Protein AF-A0A7K7I7A0-F1 (afdb_monomer_lite)

Radius of gyration: 14.05 Å; chains: 1; bounding box: 26×17×47 Å

Foldseek 3Di:
DDKDWDWDADPVPRFIDTDDIPQDPVPPLVVLRVVARVVNVVVSVVSSVVVVVVVVVVVVVVVVVD

Sequence (66 aa):
DSFQLELQGSREFRELRIRRHSVPPFIPLQGLARQFLPGKLREFLELLLQHLNAFVARREQLRLLQ

Organism: Loxia curvirostra (NCBI:txid64802)

InterPro domains:
  IPR018464 Centromere protein O [PF09496] (12-66)
  IPR018464 Centromere protein O [PTHR14582] (2-66)

Secondary structure (DSSP, 8-state):
----EEEEE-TTT--EEEEEE---TTS-HHHHHHHHTTT-HHHHHHHHHHHHHHHHHHHHHHHHT-

pLDDT: mean 91.39, std 7.13, range [64.44, 96.88]

Structure (mmCIF, N/CA/C/O backbone):
data_AF-A0A7K7I7A0-F1
#
_entry.id   AF-A0A7K7I7A0-F1
#
loop_
_atom_site.group_PDB
_atom_site.id
_atom_site.type_symbol
_atom_site.label_atom_id
_atom_site.label_alt_id
_atom_site.label_comp_id
_atom_site.label_asym_id
_atom_site.label_entity_id
_atom_site.label_seq_id
_atom_site.pdbx_PDB_ins_code
_atom_site.Cartn_x
_atom_site.Cartn_y
_atom_site.Cartn_z
_atom_site.occupancy
_atom_site.B_iso_or_equiv
_atom_site.auth_seq_id
_atom_site.auth_comp_id
_atom_site.auth_asym_id
_atom_site.auth_atom_id
_atom_site.pdbx_PDB_model_num
ATOM 1 N N . ASP A 1 1 ? 6.686 8.029 -10.680 1.00 74.69 1 ASP A N 1
ATOM 2 C CA . ASP A 1 1 ? 5.227 8.200 -10.473 1.00 74.69 1 ASP A CA 1
ATOM 3 C C . ASP A 1 1 ? 4.935 8.381 -9.007 1.00 74.69 1 ASP A C 1
ATOM 5 O O . ASP A 1 1 ? 5.719 7.908 -8.191 1.00 74.69 1 ASP A O 1
ATOM 9 N N . SER A 1 2 ? 3.802 9.001 -8.686 1.00 86.31 2 SER A N 1
ATOM 10 C CA . SER A 1 2 ? 3.348 9.173 -7.306 1.00 86.31 2 SER A CA 1
ATOM 11 C C . SER A 1 2 ? 1.967 8.548 -7.132 1.00 86.31 2 SER A C 1
ATOM 13 O O . SER A 1 2 ? 1.061 8.807 -7.923 1.00 86.31 2 SER A O 1
ATOM 15 N N . PHE A 1 3 ? 1.800 7.752 -6.075 1.00 93.25 3 PHE A N 1
ATOM 16 C CA . PHE A 1 3 ? 0.519 7.174 -5.669 1.00 93.25 3 PHE A CA 1
ATOM 17 C C . PHE A 1 3 ? 0.094 7.762 -4.326 1.00 93.25 3 PHE A C 1
ATOM 19 O O . PHE A 1 3 ? 0.926 7.977 -3.448 1.00 93.25 3 PHE A O 1
ATOM 26 N N . GLN A 1 4 ? -1.198 8.033 -4.177 1.00 94.88 4 GLN A N 1
ATOM 27 C CA . GLN A 1 4 ? -1.776 8.645 -2.988 1.00 94.88 4 GLN A CA 1
ATOM 28 C C . GLN A 1 4 ? -2.516 7.588 -2.173 1.00 94.88 4 GLN A C 1
ATOM 30 O O . GLN A 1 4 ? -3.232 6.753 -2.733 1.00 94.88 4 GLN A O 1
ATOM 35 N N . LEU A 1 5 ? -2.361 7.650 -0.854 1.00 95.81 5 LEU A N 1
ATOM 36 C CA . LEU A 1 5 ? -3.071 6.821 0.110 1.00 95.81 5 LEU A CA 1
ATOM 37 C C . LEU A 1 5 ? -3.483 7.700 1.291 1.00 95.81 5 LEU A C 1
ATOM 39 O O . LEU A 1 5 ? -2.642 8.226 2.015 1.00 95.81 5 LEU A O 1
ATOM 43 N N . GLU A 1 6 ? -4.786 7.828 1.497 1.00 95.44 6 GLU A N 1
ATOM 44 C CA . GLU A 1 6 ? -5.364 8.533 2.631 1.00 95.44 6 GLU A CA 1
ATOM 45 C C . GLU A 1 6 ? -5.913 7.512 3.631 1.00 95.44 6 GLU A C 1
ATOM 47 O O . GLU A 1 6 ? -6.813 6.729 3.307 1.00 95.44 6 GLU A O 1
ATOM 52 N N . LEU A 1 7 ? -5.393 7.544 4.859 1.00 92.75 7 LEU A N 1
ATOM 53 C CA . LEU A 1 7 ? -5.885 6.741 5.976 1.00 92.75 7 LEU A CA 1
ATOM 54 C C . LEU A 1 7 ? -6.727 7.605 6.917 1.00 92.75 7 LEU A C 1
ATOM 56 O O . LEU A 1 7 ? -6.400 8.759 7.192 1.00 92.75 7 LEU A O 1
ATOM 60 N N . GLN A 1 8 ? -7.805 7.028 7.433 1.00 92.12 8 GLN A N 1
ATOM 61 C CA . GLN A 1 8 ? -8.646 7.617 8.464 1.00 92.12 8 GLN A CA 1
ATOM 62 C C . GLN A 1 8 ? -8.625 6.721 9.700 1.00 92.12 8 GLN A C 1
ATOM 64 O O . GLN A 1 8 ? -8.897 5.526 9.608 1.00 92.12 8 GLN A O 1
ATOM 69 N N . GLY A 1 9 ? -8.305 7.307 10.853 1.00 88.00 9 GLY A N 1
ATOM 70 C CA . GLY A 1 9 ? -8.380 6.630 12.144 1.00 88.00 9 GLY A CA 1
ATOM 71 C C . GLY A 1 9 ? -9.701 6.910 12.856 1.00 88.00 9 GLY A C 1
ATOM 72 O O . GLY A 1 9 ? -10.173 8.048 12.846 1.00 88.00 9 GLY A O 1
ATOM 73 N N . SER A 1 10 ? -10.269 5.898 13.514 1.00 82.25 10 SER A N 1
ATOM 74 C CA . SER A 1 10 ? -11.310 6.101 14.529 1.00 82.25 10 SER A CA 1
ATOM 75 C C . SER A 1 10 ? -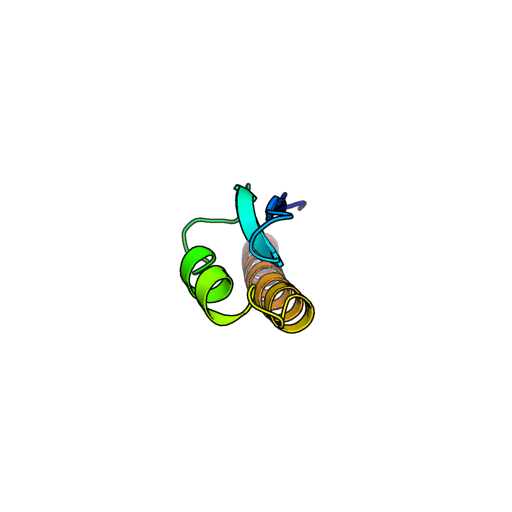10.684 6.129 15.923 1.00 82.25 10 SER A C 1
ATOM 77 O O . SER A 1 10 ? -9.961 5.205 16.301 1.00 82.25 10 SER A O 1
ATOM 79 N N . ARG A 1 11 ? -10.973 7.178 16.707 1.00 73.19 11 ARG A N 1
ATOM 80 C CA . ARG A 1 11 ? -10.516 7.288 18.106 1.00 73.19 11 ARG A CA 1
ATOM 81 C C . ARG A 1 11 ? -11.154 6.238 19.016 1.00 73.19 11 ARG A C 1
ATOM 83 O O . ARG A 1 11 ? -10.536 5.847 19.997 1.00 73.19 11 ARG A O 1
ATOM 90 N N . GLU A 1 12 ? -12.354 5.788 18.672 1.00 73.56 12 GLU A N 1
ATOM 91 C CA . GLU A 1 12 ? -13.152 4.861 19.476 1.00 73.56 12 GLU A CA 1
ATOM 92 C C . GLU A 1 12 ? -12.660 3.412 19.344 1.00 73.56 12 GLU A C 1
ATOM 94 O O . GLU A 1 12 ? -12.591 2.692 20.332 1.00 73.56 12 GLU A O 1
ATOM 99 N N . PHE A 1 13 ?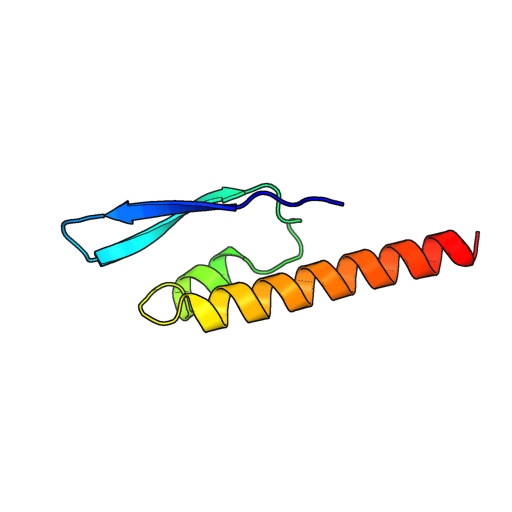 -12.213 3.016 18.146 1.00 65.94 13 PHE A N 1
ATOM 100 C CA . PHE A 1 13 ? -11.816 1.630 17.856 1.00 65.94 13 PHE A CA 1
ATOM 101 C C . PHE A 1 13 ? -10.309 1.438 17.635 1.00 65.94 13 PHE A C 1
ATOM 103 O O . PHE A 1 13 ? -9.860 0.315 17.439 1.00 65.94 13 PHE A O 1
ATOM 110 N N . ARG A 1 14 ? -9.506 2.517 17.639 1.00 74.50 14 ARG A N 1
ATOM 111 C CA . ARG A 1 14 ? -8.076 2.499 17.244 1.00 74.50 14 ARG A CA 1
ATOM 112 C C . ARG A 1 14 ? -7.823 1.792 15.903 1.00 74.50 14 ARG A C 1
ATOM 114 O O . ARG A 1 14 ? -6.738 1.276 15.650 1.00 74.50 14 ARG A O 1
ATOM 121 N N . GLU A 1 15 ? -8.821 1.800 15.029 1.00 84.19 15 GLU A N 1
ATOM 122 C CA . GLU A 1 15 ? -8.756 1.194 13.707 1.00 84.19 15 GLU A CA 1
ATOM 123 C C . GLU A 1 15 ? -8.372 2.240 12.666 1.00 84.19 15 GLU A C 1
ATOM 125 O O . GLU A 1 15 ? -8.926 3.344 12.641 1.00 84.19 15 GLU A O 1
ATOM 130 N N . LEU A 1 16 ? -7.454 1.864 11.776 1.00 89.56 16 LEU A N 1
ATOM 131 C CA . LEU A 1 16 ? -7.150 2.602 10.557 1.00 89.56 16 LEU A CA 1
ATOM 132 C C . LEU A 1 16 ? -7.953 2.011 9.399 1.00 89.56 16 LEU A C 1
ATOM 134 O O . LEU A 1 16 ? -7.971 0.798 9.199 1.00 89.56 16 LEU A O 1
ATOM 138 N N . ARG A 1 17 ? -8.590 2.875 8.610 1.00 90.94 17 ARG A N 1
ATOM 139 C CA . ARG A 1 17 ? -9.326 2.509 7.396 1.00 90.94 17 ARG A CA 1
ATOM 140 C C . ARG A 1 17 ? -8.844 3.343 6.221 1.00 90.94 17 ARG A C 1
ATOM 142 O O . ARG A 1 17 ? -8.414 4.483 6.388 1.00 90.94 17 ARG A O 1
ATOM 149 N N . ILE A 1 18 ? -8.925 2.779 5.023 1.00 94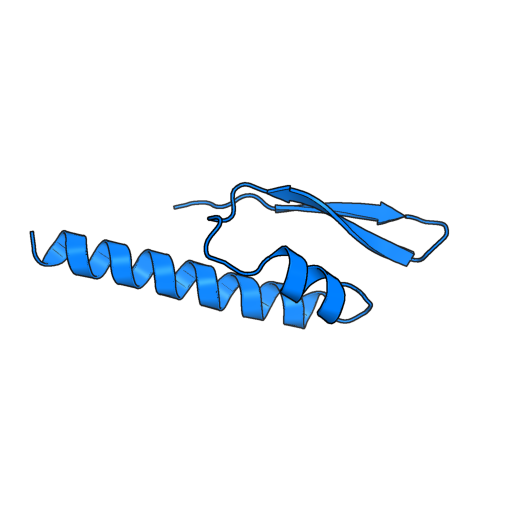.44 18 ILE A N 1
ATOM 150 C CA . ILE A 1 18 ? -8.596 3.502 3.795 1.00 94.44 18 ILE A CA 1
ATOM 151 C C . ILE A 1 18 ? -9.757 4.434 3.457 1.00 94.44 18 ILE A C 1
ATOM 153 O O . ILE A 1 18 ? -10.885 3.977 3.289 1.00 94.44 18 ILE A O 1
ATOM 157 N N . ARG A 1 19 ? -9.472 5.733 3.349 1.00 94.25 19 ARG A N 1
ATOM 158 C CA . ARG A 1 19 ? -10.453 6.753 2.963 1.00 94.25 19 ARG A CA 1
ATOM 159 C C . ARG A 1 19 ? -10.469 6.956 1.453 1.00 94.25 19 ARG A C 1
ATOM 161 O O . ARG A 1 19 ? -11.526 6.921 0.835 1.00 94.25 19 ARG A O 1
ATOM 168 N N . ARG A 1 20 ? -9.293 7.174 0.859 1.00 95.56 20 ARG A N 1
ATOM 169 C CA . ARG A 1 20 ? -9.092 7.394 -0.583 1.00 95.56 20 ARG A CA 1
ATOM 170 C C . ARG A 1 20 ? -7.730 6.855 -0.995 1.00 95.56 20 ARG A C 1
ATOM 172 O O . ARG A 1 20 ? -6.804 6.830 -0.187 1.00 95.56 20 ARG A O 1
ATOM 179 N N . HIS A 1 21 ? -7.596 6.445 -2.250 1.00 96.19 21 HIS A N 1
ATOM 180 C CA . HIS A 1 21 ? -6.308 6.066 -2.817 1.00 96.19 21 HIS A CA 1
ATOM 181 C C . HIS A 1 21 ? -6.294 6.225 -4.338 1.00 96.19 21 HIS A C 1
ATOM 183 O O . HIS A 1 21 ? -7.343 6.202 -4.976 1.00 96.19 21 HIS A O 1
ATOM 189 N N . SER A 1 22 ? -5.098 6.330 -4.916 1.00 96.25 22 SER A N 1
ATOM 190 C CA . SER A 1 22 ? -4.869 6.223 -6.366 1.00 96.25 22 SER A CA 1
ATOM 191 C C . SER A 1 22 ? -4.114 4.947 -6.761 1.00 96.25 22 SER A C 1
ATOM 193 O O . SER A 1 22 ? -3.624 4.826 -7.881 1.00 96.25 22 SER A O 1
ATOM 195 N N . VAL A 1 23 ? -4.001 3.993 -5.831 1.00 95.44 23 VAL A N 1
ATOM 196 C CA . VAL A 1 23 ? -3.350 2.694 -6.054 1.00 95.44 23 VAL A CA 1
ATOM 197 C C . VAL A 1 23 ? -4.065 1.921 -7.178 1.00 95.44 23 VAL A C 1
ATOM 199 O O . VAL A 1 23 ? -5.297 1.837 -7.139 1.00 95.44 23 VAL A O 1
ATOM 202 N N . PRO A 1 24 ? -3.329 1.339 -8.145 1.00 94.94 24 PRO A N 1
ATOM 203 C CA . PRO A 1 24 ? -3.911 0.579 -9.248 1.00 94.94 24 PRO A CA 1
ATOM 204 C C . PRO A 1 24 ? -4.782 -0.611 -8.801 1.00 94.94 24 PRO A C 1
ATOM 206 O O . PRO A 1 24 ? -4.433 -1.291 -7.834 1.00 94.94 24 PRO A O 1
ATOM 209 N N . PRO A 1 25 ? -5.869 -0.932 -9.533 1.00 93.12 25 PRO A N 1
ATOM 210 C CA . PRO A 1 25 ? -6.875 -1.912 -9.105 1.00 93.12 25 PRO A CA 1
ATOM 211 C C . PRO A 1 25 ? -6.375 -3.364 -9.052 1.00 93.12 25 PRO A C 1
ATOM 213 O O . PRO A 1 25 ? -6.987 -4.190 -8.384 1.00 93.12 25 PRO A O 1
ATOM 216 N N . PHE A 1 26 ? -5.270 -3.688 -9.730 1.00 92.62 26 PHE A N 1
ATOM 217 C CA . PHE A 1 26 ? -4.655 -5.020 -9.673 1.00 92.62 26 PHE A CA 1
ATOM 218 C C . PHE A 1 26 ? -3.850 -5.261 -8.384 1.00 92.62 26 PHE A C 1
ATOM 220 O O . PHE A 1 26 ? -3.493 -6.401 -8.095 1.00 92.62 26 PHE A O 1
ATOM 227 N N . ILE A 1 27 ? -3.545 -4.216 -7.605 1.00 94.56 27 ILE A N 1
ATOM 228 C CA . ILE A 1 27 ? -2.908 -4.366 -6.292 1.00 94.56 27 ILE A CA 1
ATOM 229 C C . ILE A 1 27 ? -4.005 -4.702 -5.273 1.00 94.56 27 ILE A C 1
ATOM 231 O O . ILE A 1 27 ? -4.983 -3.956 -5.183 1.00 94.56 27 ILE A O 1
ATOM 235 N N . PRO A 1 28 ? -3.864 -5.771 -4.463 1.00 94.44 28 PRO A N 1
ATOM 236 C CA . PRO A 1 28 ? -4.908 -6.244 -3.548 1.00 94.44 28 PRO A CA 1
ATOM 237 C C . PRO A 1 28 ? -5.024 -5.379 -2.277 1.00 94.44 28 PRO A C 1
ATOM 239 O O . PRO A 1 28 ? -5.003 -5.879 -1.151 1.00 94.44 28 PRO A O 1
ATOM 242 N N . LEU A 1 29 ? -5.167 -4.061 -2.443 1.00 95.88 29 LEU A N 1
ATOM 243 C CA . LEU A 1 29 ? -5.081 -3.061 -1.380 1.00 95.88 29 LEU A CA 1
ATOM 244 C C . LEU A 1 29 ? -6.061 -3.329 -0.229 1.00 95.88 29 LEU A C 1
ATOM 246 O O . LEU A 1 29 ? -5.667 -3.268 0.929 1.00 95.88 29 LEU A O 1
ATOM 250 N N . GLN A 1 30 ? -7.315 -3.674 -0.531 1.00 93.38 30 GLN A N 1
ATOM 251 C CA . GLN A 1 30 ? -8.334 -3.965 0.490 1.00 93.38 30 GLN A CA 1
ATOM 252 C C . GLN A 1 30 ? -8.052 -5.263 1.268 1.00 93.38 30 GLN A C 1
ATOM 254 O O . GLN A 1 30 ? -8.432 -5.395 2.432 1.00 93.38 30 GLN A O 1
ATOM 259 N N . GLY A 1 31 ? -7.392 -6.241 0.638 1.00 94.19 31 GLY A N 1
ATOM 260 C CA . GLY A 1 31 ? -6.945 -7.466 1.305 1.00 94.19 31 GLY A CA 1
ATOM 261 C C . GLY A 1 31 ? -5.814 -7.171 2.285 1.00 94.19 31 GLY A C 1
ATOM 262 O O . GLY A 1 31 ? -5.928 -7.482 3.469 1.00 94.19 31 GLY A O 1
ATOM 263 N N . LEU A 1 32 ? -4.786 -6.462 1.805 1.00 95.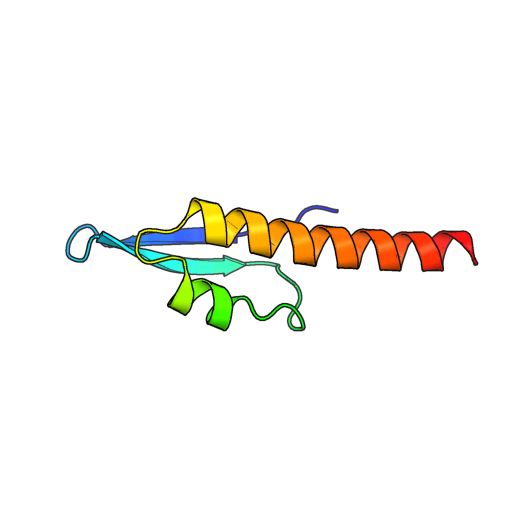19 32 LEU A N 1
ATOM 264 C CA . LEU A 1 32 ? -3.667 -6.000 2.630 1.00 95.19 32 LEU A CA 1
ATOM 265 C C . LEU A 1 32 ? -4.155 -5.133 3.797 1.00 95.19 32 LEU A C 1
ATOM 267 O O . LEU A 1 32 ? -3.719 -5.304 4.931 1.00 95.19 32 LEU A O 1
ATOM 271 N N . ALA A 1 33 ? -5.107 -4.237 3.539 1.00 93.69 33 ALA A N 1
ATOM 272 C CA . ALA A 1 33 ? -5.664 -3.349 4.545 1.00 93.69 33 ALA A CA 1
ATOM 273 C C . ALA A 1 33 ? -6.312 -4.119 5.700 1.00 93.69 33 ALA A C 1
ATOM 275 O O . ALA A 1 33 ? -5.994 -3.879 6.860 1.00 93.69 33 ALA A O 1
ATOM 276 N N . ARG A 1 34 ? -7.183 -5.083 5.382 1.00 92.75 34 ARG A N 1
ATOM 277 C CA . ARG A 1 34 ? -7.868 -5.905 6.391 1.00 92.75 34 ARG A CA 1
ATOM 278 C C . ARG A 1 34 ? -6.904 -6.750 7.217 1.00 92.75 34 ARG A C 1
ATOM 280 O O . ARG A 1 34 ? -7.139 -6.935 8.404 1.00 92.75 34 ARG A O 1
ATOM 287 N N . GLN A 1 35 ? -5.840 -7.252 6.598 1.00 94.12 35 GLN A N 1
ATOM 288 C CA . GLN A 1 35 ? -4.893 -8.144 7.259 1.00 94.12 35 GLN A CA 1
ATOM 289 C C . GLN A 1 35 ? -3.856 -7.397 8.110 1.00 94.12 35 GLN A C 1
ATOM 291 O O . GLN A 1 35 ? -3.462 -7.902 9.159 1.00 94.12 35 GLN A O 1
ATOM 296 N N . PHE A 1 36 ? -3.414 -6.213 7.673 1.00 93.56 36 PHE A N 1
ATOM 297 C CA . PHE A 1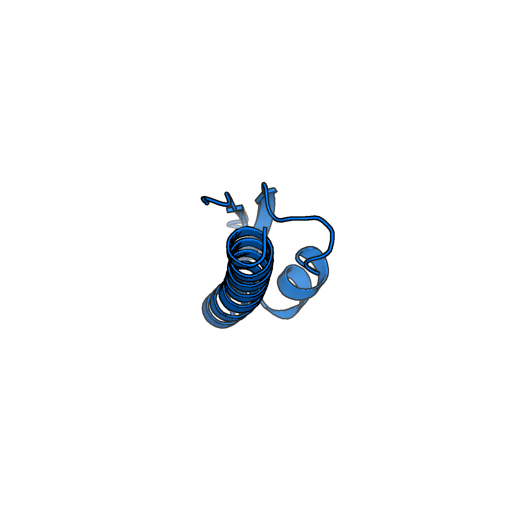 36 ? -2.240 -5.550 8.249 1.00 93.56 36 PHE A CA 1
ATOM 298 C C . PHE A 1 36 ? -2.511 -4.160 8.851 1.00 93.56 36 PHE A C 1
ATOM 300 O O . PHE A 1 36 ? -1.739 -3.715 9.693 1.00 93.56 36 PHE A O 1
ATOM 307 N N . LEU A 1 37 ? -3.588 -3.441 8.505 1.00 90.62 37 LEU A N 1
ATOM 308 C CA . LEU A 1 37 ? -3.864 -2.158 9.182 1.00 90.62 37 LEU A CA 1
ATOM 309 C C . LEU A 1 37 ? -4.121 -2.296 10.694 1.00 90.62 37 LEU A C 1
ATOM 311 O O . LEU A 1 37 ? -3.703 -1.391 11.425 1.00 90.62 37 LEU A O 1
ATOM 315 N N . PRO A 1 38 ? -4.737 -3.384 11.203 1.00 90.75 38 PRO A N 1
ATOM 316 C CA . PRO A 1 38 ? -4.853 -3.605 12.641 1.00 90.75 38 PRO A CA 1
ATOM 317 C C . PRO A 1 38 ? -3.481 -3.905 13.264 1.00 90.75 38 PRO A C 1
ATOM 319 O O . PRO A 1 38 ? -2.979 -5.024 13.223 1.00 90.75 38 PRO A O 1
ATOM 322 N N . GLY A 1 39 ? -2.838 -2.880 13.823 1.00 86.56 39 GLY A N 1
ATOM 323 C CA . GLY A 1 39 ? -1.599 -3.018 14.598 1.00 86.56 39 GLY A CA 1
ATOM 324 C C . GLY A 1 39 ? -0.319 -3.274 13.792 1.00 86.56 39 GLY A C 1
ATOM 325 O O . GLY A 1 39 ? 0.761 -3.229 14.375 1.00 86.56 39 GLY A O 1
ATOM 326 N N . LYS A 1 40 ? -0.398 -3.482 12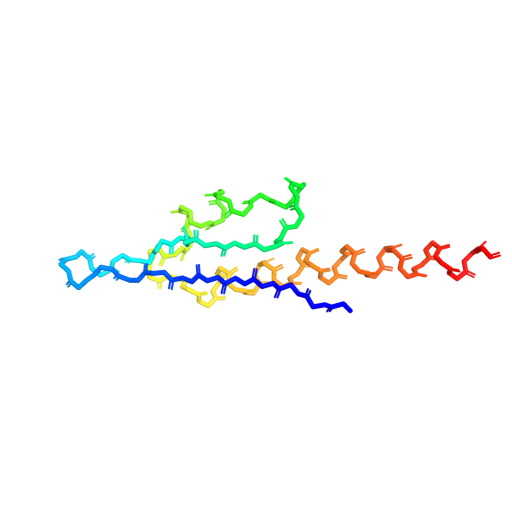.470 1.00 92.12 40 LYS A N 1
ATOM 327 C CA . LYS A 1 40 ? 0.750 -3.808 11.603 1.00 92.12 40 LYS A CA 1
ATOM 328 C C . LYS A 1 40 ? 0.925 -2.812 10.449 1.00 92.12 40 LYS A C 1
ATOM 330 O O . LYS A 1 40 ? 1.288 -3.179 9.333 1.00 92.12 40 LYS A O 1
ATOM 335 N N . LEU A 1 41 ? 0.705 -1.519 10.723 1.00 91.94 41 LEU A N 1
ATOM 336 C CA . LEU A 1 41 ? 0.778 -0.446 9.717 1.00 91.94 41 LEU A CA 1
ATOM 337 C C . LEU A 1 41 ? 2.098 -0.450 8.929 1.00 91.94 41 LEU A C 1
ATOM 339 O O . LEU A 1 41 ? 2.098 -0.206 7.727 1.00 91.94 41 LEU A O 1
ATOM 343 N N . ARG A 1 42 ? 3.222 -0.738 9.590 1.00 94.31 42 ARG A N 1
ATOM 344 C CA . ARG A 1 42 ? 4.524 -0.815 8.922 1.00 94.31 42 ARG A CA 1
ATOM 345 C C . ARG A 1 42 ? 4.569 -1.942 7.885 1.00 94.31 42 ARG A C 1
ATOM 347 O O . ARG A 1 42 ? 4.919 -1.675 6.743 1.00 94.31 42 ARG A O 1
ATOM 354 N N . GLU A 1 43 ? 4.159 -3.154 8.265 1.00 95.94 43 GLU A N 1
ATOM 355 C CA . GLU A 1 43 ? 4.095 -4.313 7.359 1.00 95.94 43 GLU A CA 1
ATOM 356 C C . GLU A 1 43 ? 3.163 -4.023 6.171 1.00 95.94 43 GLU A C 1
ATOM 358 O O . GLU A 1 43 ? 3.498 -4.311 5.023 1.00 95.94 43 GLU A O 1
ATOM 363 N N . PHE A 1 44 ? 2.019 -3.379 6.432 1.00 95.88 44 PHE A N 1
ATOM 364 C CA . PHE A 1 44 ? 1.096 -2.930 5.388 1.00 95.88 44 PHE A CA 1
ATOM 365 C C . PHE A 1 44 ? 1.780 -2.007 4.364 1.00 95.88 44 PHE A C 1
ATOM 367 O O . PHE A 1 44 ? 1.653 -2.221 3.157 1.00 95.88 44 PHE A O 1
ATOM 374 N N . LEU A 1 45 ? 2.501 -0.982 4.834 1.00 95.69 45 LEU A N 1
ATOM 375 C CA . LEU A 1 45 ? 3.173 -0.015 3.963 1.00 95.69 45 LEU A CA 1
ATOM 376 C C . LEU A 1 45 ? 4.334 -0.648 3.188 1.00 95.69 45 LEU A C 1
ATOM 378 O O . LEU A 1 45 ? 4.486 -0.367 2.002 1.00 95.69 45 LEU A O 1
ATOM 382 N N . GLU A 1 46 ? 5.119 -1.519 3.822 1.00 96.88 46 GLU A N 1
ATOM 383 C CA . GLU A 1 46 ? 6.220 -2.242 3.174 1.00 96.88 46 GLU A CA 1
ATOM 384 C C . GLU A 1 46 ? 5.705 -3.127 2.028 1.00 96.88 46 GLU A C 1
ATOM 386 O O . GLU A 1 46 ? 6.206 -3.036 0.904 1.00 96.88 46 GLU A O 1
ATOM 391 N N . LEU A 1 47 ? 4.645 -3.909 2.267 1.00 96.44 47 LEU A N 1
ATOM 392 C CA . LEU A 1 47 ? 4.018 -4.739 1.235 1.00 96.44 47 LEU A CA 1
ATOM 393 C C . LEU A 1 47 ? 3.428 -3.897 0.099 1.00 96.44 47 LEU A C 1
ATOM 395 O O . LEU A 1 47 ? 3.590 -4.239 -1.075 1.00 96.44 47 LEU A O 1
ATOM 399 N N . LEU A 1 48 ? 2.758 -2.786 0.415 1.00 96.25 48 LEU A N 1
ATOM 400 C CA . LEU A 1 48 ? 2.204 -1.896 -0.605 1.00 96.25 48 LEU A CA 1
ATOM 401 C C . LEU A 1 48 ? 3.310 -1.280 -1.478 1.00 96.25 48 LEU A C 1
ATOM 403 O O . LEU A 1 48 ? 3.184 -1.265 -2.704 1.00 96.25 48 LEU A O 1
ATOM 407 N N . LEU A 1 49 ? 4.408 -0.821 -0.869 1.00 95.44 49 LEU A N 1
ATOM 408 C CA . LEU A 1 49 ? 5.561 -0.273 -1.587 1.00 95.44 49 LEU A CA 1
ATOM 409 C C . LEU A 1 49 ? 6.200 -1.307 -2.517 1.00 95.44 49 LEU A C 1
ATOM 411 O O . LEU A 1 49 ? 6.542 -0.968 -3.648 1.00 95.44 49 LEU A O 1
ATOM 415 N N . GLN A 1 50 ? 6.313 -2.568 -2.092 1.00 96.12 50 GLN A N 1
ATOM 416 C CA . GLN A 1 50 ? 6.829 -3.644 -2.945 1.00 96.12 50 GLN A CA 1
ATOM 417 C C . GLN A 1 50 ? 5.986 -3.830 -4.213 1.00 96.12 50 GLN A C 1
ATOM 419 O O . GLN A 1 50 ? 6.540 -3.891 -5.311 1.00 96.12 50 GLN A O 1
ATOM 424 N N . HIS A 1 51 ? 4.655 -3.852 -4.086 1.00 95.81 51 HIS A N 1
ATOM 425 C CA . HIS A 1 51 ? 3.758 -3.980 -5.240 1.00 95.81 51 HIS A CA 1
ATOM 426 C C . HIS A 1 51 ? 3.881 -2.786 -6.195 1.00 95.81 51 HIS A C 1
ATOM 428 O O . HIS A 1 51 ? 3.963 -2.967 -7.411 1.00 95.81 51 HIS A O 1
ATOM 434 N N . LEU A 1 52 ? 3.915 -1.565 -5.652 1.00 95.75 52 LEU A N 1
ATOM 435 C CA . LEU A 1 52 ? 4.035 -0.346 -6.454 1.00 95.75 52 LEU A CA 1
ATOM 436 C C . LEU A 1 52 ? 5.381 -0.276 -7.182 1.00 95.75 52 LEU A C 1
ATOM 438 O O . LEU A 1 52 ? 5.415 0.021 -8.375 1.00 95.75 52 LEU A O 1
ATOM 442 N N . ASN A 1 53 ? 6.475 -0.609 -6.498 1.00 95.38 53 ASN A N 1
ATOM 443 C CA . ASN A 1 53 ? 7.807 -0.614 -7.092 1.00 95.38 53 ASN A CA 1
ATOM 444 C C . ASN A 1 53 ? 7.938 -1.679 -8.184 1.00 95.38 53 ASN A C 1
ATOM 446 O O . ASN A 1 53 ? 8.474 -1.383 -9.248 1.00 95.38 53 ASN A O 1
ATOM 450 N N . ALA A 1 54 ? 7.408 -2.888 -7.967 1.00 94.94 54 ALA A N 1
ATOM 451 C CA . ALA A 1 54 ? 7.407 -3.939 -8.984 1.00 94.94 54 ALA A CA 1
ATOM 452 C C . ALA A 1 54 ? 6.622 -3.519 -10.238 1.00 94.94 54 ALA A C 1
ATOM 454 O O . ALA A 1 54 ? 7.079 -3.733 -11.362 1.00 94.94 54 ALA A O 1
ATOM 455 N N . PHE A 1 55 ? 5.470 -2.866 -10.056 1.00 94.06 55 PHE A N 1
ATOM 456 C CA . PHE A 1 55 ? 4.680 -2.335 -11.164 1.00 94.06 55 PHE A CA 1
ATOM 457 C C . PHE A 1 55 ? 5.426 -1.246 -11.947 1.00 94.06 55 PHE A C 1
ATOM 459 O O . PHE A 1 55 ? 5.524 -1.335 -13.172 1.00 94.06 55 PHE A O 1
ATOM 466 N N . VAL A 1 56 ? 5.977 -0.243 -11.255 1.00 94.06 56 VAL A N 1
ATOM 467 C CA . VAL A 1 56 ? 6.737 0.842 -11.896 1.00 94.06 56 VAL A CA 1
ATOM 468 C C . VAL A 1 56 ? 7.956 0.279 -12.622 1.00 94.06 56 VAL A C 1
ATOM 470 O O . VAL A 1 56 ? 8.160 0.599 -13.789 1.00 94.06 56 VAL A O 1
ATOM 473 N N . ALA A 1 57 ? 8.710 -0.625 -11.989 1.00 93.44 57 ALA A N 1
ATOM 474 C CA . ALA A 1 57 ? 9.863 -1.275 -12.604 1.00 93.44 57 ALA A CA 1
ATOM 475 C C . ALA A 1 57 ? 9.475 -2.012 -13.891 1.00 93.44 57 ALA A C 1
ATOM 477 O O . ALA A 1 57 ? 10.127 -1.838 -14.919 1.00 93.44 57 ALA A O 1
ATOM 478 N N . ARG A 1 58 ? 8.378 -2.781 -13.873 1.00 93.31 58 ARG A N 1
ATOM 479 C CA . ARG A 1 58 ? 7.899 -3.484 -15.068 1.00 93.31 58 ARG A CA 1
ATOM 480 C C . ARG A 1 58 ? 7.496 -2.520 -16.182 1.00 93.31 58 ARG A C 1
ATOM 482 O O . ARG A 1 58 ? 7.770 -2.789 -17.350 1.00 93.31 58 ARG A O 1
ATOM 489 N N . ARG A 1 59 ? 6.849 -1.406 -15.841 1.00 92.94 59 ARG A N 1
ATOM 490 C CA . ARG A 1 59 ? 6.439 -0.396 -16.819 1.00 92.94 59 ARG A CA 1
ATOM 491 C C . ARG A 1 59 ? 7.645 0.301 -17.451 1.00 92.94 59 ARG A C 1
ATOM 493 O O . ARG A 1 59 ? 7.670 0.459 -18.667 1.00 92.94 59 ARG A O 1
ATOM 500 N N . GLU A 1 60 ? 8.656 0.652 -16.659 1.00 93.06 60 GLU A N 1
ATOM 501 C CA . GLU A 1 60 ? 9.895 1.244 -17.178 1.00 93.06 60 GLU A CA 1
ATOM 502 C C . GLU A 1 60 ? 10.698 0.251 -18.028 1.00 93.06 60 GLU A C 1
ATOM 504 O O . GLU A 1 60 ? 11.209 0.628 -19.077 1.00 93.06 60 GLU A O 1
ATOM 509 N N . GLN A 1 61 ? 10.751 -1.032 -17.649 1.00 94.25 61 GLN A N 1
ATOM 510 C CA . GLN A 1 61 ? 11.365 -2.073 -18.483 1.00 94.25 61 GLN A CA 1
ATOM 511 C C . GLN A 1 61 ? 10.728 -2.148 -19.873 1.00 94.25 61 GLN A C 1
ATOM 513 O O . GLN A 1 61 ? 11.440 -2.228 -20.866 1.00 94.25 61 GLN A O 1
ATOM 518 N N . LEU A 1 62 ? 9.395 -2.106 -19.953 1.00 94.75 62 LEU A N 1
ATOM 519 C CA . LEU A 1 62 ? 8.693 -2.086 -21.237 1.00 94.75 62 LEU A CA 1
ATOM 520 C C . LEU A 1 62 ? 8.982 -0.800 -22.018 1.00 94.75 62 LEU A C 1
ATOM 522 O O . LEU A 1 62 ? 9.178 -0.873 -23.224 1.00 94.75 62 LEU A O 1
ATOM 526 N N . ARG A 1 63 ? 9.068 0.350 -21.336 1.00 93.31 63 ARG A N 1
ATOM 527 C CA . ARG A 1 63 ? 9.408 1.641 -21.954 1.00 93.31 63 ARG A CA 1
ATOM 528 C C . ARG A 1 63 ? 10.806 1.651 -22.577 1.00 93.31 63 ARG A C 1
ATOM 530 O O . ARG A 1 63 ? 11.001 2.317 -23.579 1.00 93.31 63 ARG A O 1
ATOM 537 N N . LEU A 1 64 ? 11.771 0.950 -21.979 1.00 93.88 64 LEU A N 1
ATOM 538 C CA . LEU A 1 64 ? 13.150 0.858 -22.483 1.00 93.88 64 LEU A CA 1
ATOM 539 C C . LEU A 1 64 ? 13.312 -0.105 -23.668 1.00 93.88 64 LEU A C 1
ATOM 541 O O . LEU A 1 64 ? 14.329 -0.052 -24.351 1.00 93.88 64 LEU A O 1
ATOM 545 N N . LEU A 1 65 ? 12.351 -1.009 -23.877 1.00 91.56 65 LEU A N 1
ATOM 546 C CA . LEU A 1 65 ? 12.328 -1.948 -25.004 1.00 91.56 65 LEU A CA 1
ATOM 547 C C . LEU A 1 65 ? 11.555 -1.401 -26.220 1.00 91.56 65 LEU A C 1
ATOM 549 O O . LEU A 1 65 ? 11.463 -2.098 -27.230 1.00 91.56 65 LEU A O 1
ATOM 553 N N . GLN A 1 66 ? 10.977 -0.203 -26.099 1.00 64.44 66 GLN A N 1
ATOM 554 C CA . GLN A 1 66 ? 10.284 0.542 -27.156 1.00 64.44 66 GLN A CA 1
ATOM 555 C C . GLN A 1 66 ? 11.197 1.620 -27.734 1.00 64.44 66 GLN A C 1
ATOM 557 O O . GLN A 1 66 ? 11.081 1.858 -28.955 1.00 64.44 66 GLN A O 1
#